Protein AF-A0AAV8ZQL9-F1 (afdb_monomer_lite)

Secondary structure (DSSP, 8-state):
--HHHHHHHHHTTTS-HHHHHHHHHHHHHHHHHHHHHHHHHHHHHH-HHHHHHHHHHHHHHHHHHHHHS----HHHHHHHHHHHHHHHHHHTT-

Foldseek 3Di:
DPVVLVQQPQVPPPDDSVVSVVVVVVVVVVVVVVVVVVLVVVCVPPNDVVSVVVVVVVVVVVVVVVVPPDSPRPVVVVVVVVVVVVVVVVVVVD

InterPro domains:
  IPR036259 MFS transporter superfamily [SSF103473] (2-77)
  IPR049680 Choline/ethanolamine transporter FLVCR1-2/SLC49-like [PTHR10924] (1-81)

Structure (mmCIF, N/CA/C/O backbone):
data_AF-A0AAV8ZQL9-F1
#
_entry.id   AF-A0AAV8ZQL9-F1
#
loop_
_atom_site.group_PDB
_atom_site.id
_atom_site.type_symbol
_atom_site.label_atom_id
_atom_site.label_alt_id
_atom_site.label_comp_id
_atom_site.label_asym_id
_atom_site.label_entity_id
_atom_site.label_seq_id
_atom_site.pdbx_PDB_ins_code
_atom_site.Cartn_x
_atom_site.Cartn_y
_atom_site.Cartn_z
_atom_site.occupancy
_atom_site.B_iso_or_equiv
_atom_site.auth_seq_id
_atom_site.auth_comp_id
_atom_site.auth_asym_id
_atom_site.auth_atom_id
_atom_site.pdbx_PDB_model_num
ATOM 1 N N . MET A 1 1 ? -7.451 13.026 9.300 1.00 55.66 1 MET A N 1
ATOM 2 C CA . MET A 1 1 ? -6.922 11.683 9.619 1.00 55.66 1 MET A CA 1
ATOM 3 C C . MET A 1 1 ? -7.414 10.740 8.530 1.00 55.66 1 MET A C 1
ATOM 5 O O . MET A 1 1 ? -8.567 10.891 8.144 1.00 55.66 1 MET A O 1
ATOM 9 N N . PRO A 1 2 ? -6.572 9.879 7.939 1.00 75.75 2 PRO A N 1
ATOM 10 C CA . PRO A 1 2 ? -7.020 8.988 6.869 1.00 75.75 2 PRO A CA 1
ATOM 11 C C . PRO A 1 2 ? -8.087 8.018 7.399 1.00 75.75 2 PRO A C 1
ATOM 13 O O . PRO A 1 2 ? -7.912 7.458 8.476 1.00 75.75 2 PRO A O 1
ATOM 16 N N . VAL A 1 3 ? -9.167 7.810 6.642 1.00 73.94 3 VAL A N 1
ATOM 17 C CA . VAL A 1 3 ? -10.360 7.032 7.053 1.00 73.94 3 VAL A CA 1
ATOM 18 C C . VAL A 1 3 ? -10.015 5.604 7.505 1.00 73.94 3 VAL A C 1
ATOM 20 O O . VAL A 1 3 ? -10.635 5.066 8.414 1.00 73.94 3 VAL A O 1
ATOM 23 N N . GLY A 1 4 ? -8.970 5.002 6.926 1.00 73.06 4 GLY A N 1
ATOM 24 C CA . GLY A 1 4 ? -8.489 3.676 7.327 1.00 73.06 4 GLY A CA 1
ATOM 25 C C . GLY A 1 4 ? -7.936 3.617 8.754 1.00 73.06 4 GLY A C 1
ATOM 26 O O . GLY A 1 4 ? -8.061 2.582 9.401 1.00 73.06 4 GLY A O 1
ATOM 27 N N . PHE A 1 5 ? -7.385 4.719 9.274 1.00 70.50 5 PHE A N 1
ATOM 28 C CA . PHE A 1 5 ? -6.994 4.780 10.682 1.00 70.50 5 PHE A CA 1
ATOM 29 C C . PHE A 1 5 ? -8.229 4.774 11.567 1.00 70.50 5 PHE A C 1
ATOM 31 O O . PHE A 1 5 ? -8.298 3.932 12.446 1.00 70.50 5 PHE A O 1
ATOM 38 N N . GLU A 1 6 ? -9.218 5.627 11.282 1.00 76.25 6 GLU A N 1
ATOM 39 C CA . GLU A 1 6 ? -10.479 5.708 12.035 1.00 76.25 6 GLU A CA 1
ATOM 40 C C . GLU A 1 6 ? -11.216 4.362 12.100 1.00 76.25 6 GLU A C 1
ATOM 42 O O . GLU A 1 6 ? -11.745 3.978 13.142 1.00 76.25 6 GLU A O 1
ATOM 47 N N . PHE A 1 7 ? -11.162 3.598 11.011 1.00 73.38 7 PHE A N 1
ATOM 48 C CA . PHE A 1 7 ? -11.703 2.248 10.967 1.00 73.38 7 PHE A CA 1
ATOM 49 C C . PHE A 1 7 ? -10.870 1.234 11.780 1.00 73.38 7 PHE A C 1
ATOM 51 O O . PHE A 1 7 ? -11.425 0.418 12.514 1.00 73.38 7 PHE A O 1
ATOM 58 N N . ALA A 1 8 ? -9.535 1.294 11.702 1.00 71.94 8 ALA A N 1
ATOM 59 C CA . ALA A 1 8 ? -8.638 0.394 12.435 1.00 71.94 8 ALA A CA 1
ATOM 60 C C . ALA A 1 8 ? -8.731 0.560 13.967 1.00 71.94 8 ALA A C 1
ATOM 62 O O . ALA A 1 8 ? -8.687 -0.426 14.707 1.00 71.94 8 ALA A O 1
ATOM 63 N N . ILE A 1 9 ? -8.893 1.793 14.454 1.00 69.56 9 ILE A N 1
ATOM 64 C CA . ILE A 1 9 ? -9.167 2.049 15.879 1.00 69.56 9 ILE A CA 1
ATOM 65 C C . ILE A 1 9 ? -10.564 1.567 16.285 1.00 69.56 9 ILE A C 1
ATOM 67 O O . ILE A 1 9 ? -10.728 1.054 17.390 1.00 69.56 9 ILE A O 1
ATOM 71 N N . GLU A 1 10 ? -11.559 1.641 15.397 1.00 68.50 10 GLU A N 1
ATOM 72 C CA . GLU A 1 10 ? -12.907 1.142 15.693 1.00 68.50 10 GLU A CA 1
ATOM 73 C C . GLU A 1 10 ? -12.960 -0.392 15.833 1.00 68.50 10 GLU A C 1
ATOM 75 O O . GLU A 1 10 ? -13.622 -0.897 16.743 1.00 68.50 10 GLU A O 1
ATOM 80 N N . ILE A 1 11 ? -12.211 -1.144 15.014 1.00 66.88 11 ILE A N 1
ATOM 81 C CA . ILE A 1 11 ? -12.150 -2.618 15.119 1.00 66.88 11 ILE A CA 1
ATOM 82 C C . ILE A 1 11 ? -11.315 -3.123 16.311 1.00 66.88 11 ILE A C 1
ATOM 84 O O . ILE A 1 11 ? -11.581 -4.222 16.810 1.00 66.88 11 ILE A O 1
ATOM 88 N N . THR A 1 12 ? -10.340 -2.335 16.781 1.00 69.69 12 THR A N 1
ATOM 89 C CA . THR A 1 12 ? -9.365 -2.727 17.826 1.00 69.69 12 THR A CA 1
ATOM 90 C C . THR A 1 12 ? -9.721 -2.167 19.214 1.00 69.69 12 THR A C 1
ATOM 92 O O . THR A 1 12 ? -8.931 -2.262 20.148 1.00 69.69 12 THR A O 1
ATOM 95 N N . PHE A 1 13 ? -10.906 -1.577 19.400 1.00 64.12 13 PHE A N 1
ATOM 96 C CA . PHE A 1 13 ? -11.298 -1.013 20.696 1.00 64.12 13 PHE A CA 1
ATOM 97 C C . PHE A 1 13 ? -11.344 -2.097 21.799 1.00 64.12 13 PHE A C 1
ATOM 99 O O . PHE A 1 13 ? -11.951 -3.150 21.560 1.00 64.12 13 PHE A O 1
ATOM 106 N N . PRO A 1 14 ? -10.767 -1.874 23.004 1.00 62.16 14 PRO A N 1
ATOM 107 C CA . PRO A 1 14 ? -10.206 -0.629 23.555 1.00 62.16 14 PRO A CA 1
ATOM 108 C C . PRO A 1 14 ? -8.656 -0.569 23.580 1.00 62.16 14 PRO A C 1
ATOM 110 O O . PRO A 1 14 ? -8.075 -0.270 24.620 1.00 62.16 14 PRO A O 1
ATOM 113 N N . SER A 1 15 ? -7.949 -0.899 22.495 1.00 63.19 15 SER A N 1
ATOM 114 C CA . SER A 1 15 ? -6.480 -0.752 22.437 1.00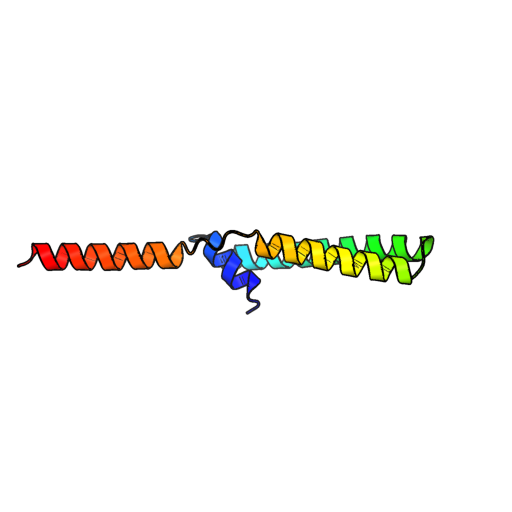 63.19 15 SER A CA 1
ATOM 115 C C . SER A 1 15 ? -6.019 0.690 22.192 1.00 63.19 15 SER A C 1
ATOM 117 O O . SER A 1 15 ? -6.691 1.459 21.507 1.00 63.19 15 SER A O 1
ATOM 119 N N . ASP A 1 16 ? -4.830 1.022 22.707 1.00 66.81 16 ASP A N 1
ATOM 120 C CA . ASP A 1 16 ? -4.217 2.348 22.601 1.00 66.81 16 ASP A CA 1
ATOM 121 C C . ASP A 1 16 ? -4.082 2.823 21.140 1.00 66.81 16 ASP A C 1
ATOM 123 O O . ASP A 1 16 ? -3.489 2.161 20.274 1.00 66.81 16 ASP A O 1
ATOM 127 N N . GLU A 1 17 ? -4.616 4.017 20.867 1.00 66.38 17 GLU A N 1
ATOM 128 C CA . GLU A 1 17 ? -4.691 4.609 19.524 1.00 66.38 17 GLU A CA 1
ATOM 129 C C . GLU A 1 17 ? -3.303 4.878 18.917 1.00 66.38 17 GLU A C 1
ATOM 131 O O . GLU A 1 17 ? -3.132 4.796 17.698 1.00 66.38 17 GLU A O 1
ATOM 136 N N . SER A 1 18 ? -2.295 5.152 19.757 1.00 68.19 18 SER A N 1
ATOM 137 C CA . SER A 1 18 ? -0.922 5.499 19.358 1.00 68.19 18 SER A CA 1
ATOM 138 C C . SER A 1 18 ? -0.106 4.293 18.877 1.00 68.19 18 SER A C 1
ATOM 140 O O . SER A 1 18 ? 0.634 4.391 17.895 1.00 68.19 18 SER A O 1
ATOM 142 N N . THR A 1 19 ? -0.266 3.127 19.510 1.00 76.31 19 THR A N 1
ATOM 143 C CA . THR A 1 19 ? 0.411 1.890 19.090 1.00 76.31 19 THR A CA 1
ATOM 144 C C . THR A 1 19 ? -0.171 1.373 17.777 1.00 76.31 19 THR A C 1
ATOM 146 O O . THR A 1 19 ? 0.574 0.978 16.877 1.00 76.31 19 THR A O 1
ATOM 149 N N . THR A 1 20 ? -1.494 1.453 17.626 1.00 75.06 20 THR A N 1
ATOM 150 C CA . THR A 1 20 ? -2.199 0.999 16.419 1.00 75.06 20 THR A CA 1
ATOM 151 C C . THR A 1 20 ? -1.877 1.882 15.208 1.00 75.06 20 THR A C 1
ATOM 153 O O . THR A 1 20 ? -1.594 1.368 14.124 1.00 75.06 20 THR A O 1
ATOM 156 N N . THR A 1 21 ? -1.829 3.208 15.383 1.00 78.50 21 THR A N 1
ATOM 157 C CA . THR A 1 21 ? -1.427 4.140 14.310 1.00 78.50 21 THR A CA 1
ATOM 158 C C . THR A 1 21 ? 0.046 3.986 13.921 1.00 78.50 21 THR A C 1
ATOM 160 O O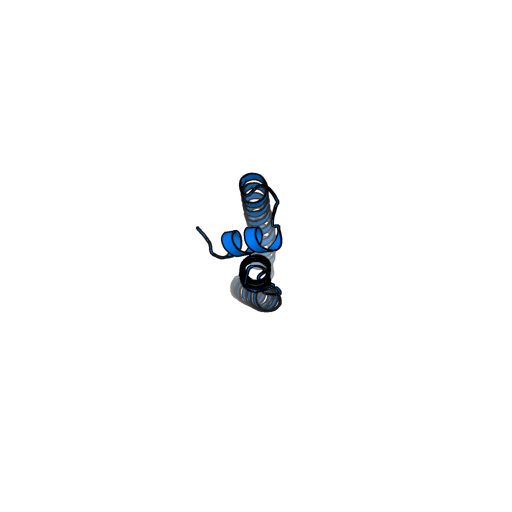 . THR A 1 21 ? 0.363 3.969 12.728 1.00 78.50 21 THR A O 1
ATOM 163 N N . GLY A 1 22 ? 0.947 3.834 14.897 1.00 80.75 22 GLY A N 1
ATOM 164 C CA . GLY A 1 22 ? 2.376 3.629 14.644 1.00 80.75 22 GLY A CA 1
ATOM 165 C C . GLY A 1 22 ? 2.657 2.343 13.864 1.00 80.75 22 GLY A C 1
ATOM 166 O O . GLY A 1 22 ? 3.382 2.367 12.866 1.00 80.75 22 GLY A O 1
ATOM 167 N N . LEU A 1 23 ? 2.022 1.237 14.264 1.00 80.38 23 LEU A N 1
ATOM 168 C CA . LEU A 1 23 ? 2.179 -0.054 13.597 1.00 80.38 23 LEU A CA 1
ATOM 169 C C . LEU A 1 23 ? 1.592 -0.040 12.181 1.00 80.38 23 LEU A C 1
ATOM 171 O O . LEU A 1 23 ? 2.246 -0.496 11.242 1.00 80.38 23 LEU A O 1
ATOM 175 N N . LEU A 1 24 ? 0.397 0.530 11.999 1.00 83.00 24 LEU A N 1
ATOM 176 C CA . LEU A 1 24 ? -0.244 0.594 10.685 1.00 83.00 24 LEU A CA 1
ATOM 177 C C . LEU A 1 24 ? 0.562 1.450 9.695 1.00 83.00 24 LEU A C 1
ATOM 179 O O . LEU A 1 24 ? 0.725 1.061 8.536 1.00 83.00 24 LEU A O 1
ATOM 183 N N . ASN A 1 25 ? 1.117 2.580 10.144 1.00 84.94 25 ASN A N 1
ATOM 184 C CA . ASN A 1 25 ? 1.946 3.438 9.296 1.00 84.94 25 ASN A CA 1
ATOM 185 C C . ASN A 1 25 ? 3.265 2.750 8.901 1.00 84.94 25 ASN A C 1
ATOM 187 O O . ASN A 1 25 ? 3.645 2.769 7.729 1.00 84.94 25 ASN A O 1
ATOM 191 N N . ALA A 1 26 ? 3.928 2.087 9.853 1.00 88.94 26 ALA A N 1
ATOM 192 C CA . ALA A 1 26 ? 5.154 1.337 9.586 1.00 88.94 26 ALA A CA 1
ATOM 193 C C . ALA A 1 26 ? 4.920 0.192 8.587 1.00 88.94 26 ALA A C 1
ATOM 195 O O . ALA A 1 26 ? 5.680 0.043 7.629 1.00 88.94 26 ALA A O 1
ATOM 196 N N . MET A 1 27 ? 3.836 -0.573 8.755 1.00 87.94 27 MET A N 1
ATOM 197 C CA . MET A 1 27 ? 3.493 -1.677 7.851 1.00 87.94 27 MET A CA 1
ATOM 198 C C . MET A 1 27 ? 3.110 -1.186 6.454 1.00 87.94 27 MET A C 1
ATOM 200 O O . MET A 1 27 ? 3.546 -1.772 5.464 1.00 87.94 27 MET A O 1
ATOM 204 N N . THR A 1 28 ? 2.361 -0.083 6.357 1.00 88.25 28 THR A N 1
ATOM 205 C CA . THR A 1 28 ? 1.998 0.527 5.065 1.00 88.25 28 THR A CA 1
ATOM 206 C C . THR A 1 28 ? 3.243 0.960 4.292 1.00 88.25 28 THR A C 1
ATOM 208 O O . THR A 1 28 ? 3.362 0.677 3.100 1.00 88.25 28 THR A O 1
ATOM 211 N N . GLN A 1 29 ? 4.200 1.603 4.966 1.00 90.56 29 GLN A N 1
ATOM 212 C CA . GLN A 1 29 ? 5.449 2.032 4.336 1.00 90.56 29 GLN A CA 1
ATOM 213 C C . GLN A 1 29 ? 6.338 0.847 3.950 1.00 90.56 29 GLN A C 1
ATOM 215 O O . GLN A 1 29 ? 6.831 0.803 2.824 1.00 90.56 29 GLN A O 1
ATOM 220 N N . ALA A 1 30 ? 6.507 -0.137 4.837 1.00 92.81 30 ALA A N 1
ATOM 221 C CA . ALA A 1 30 ? 7.319 -1.320 4.559 1.00 92.81 30 ALA A CA 1
ATOM 222 C C . ALA A 1 30 ? 6.776 -2.119 3.362 1.00 92.81 30 ALA A C 1
ATOM 224 O O . ALA A 1 30 ? 7.533 -2.458 2.448 1.00 92.81 30 ALA A O 1
ATOM 225 N N . LEU A 1 31 ? 5.461 -2.361 3.321 1.00 88.88 31 LEU A N 1
ATOM 226 C CA . LEU A 1 31 ? 4.809 -3.013 2.184 1.00 88.88 31 LEU A CA 1
ATOM 227 C C . LEU A 1 31 ? 4.898 -2.165 0.915 1.00 88.88 31 LEU A C 1
ATOM 229 O O . LEU A 1 31 ? 5.200 -2.706 -0.145 1.00 88.88 31 LEU A O 1
ATOM 233 N N . GLY A 1 32 ? 4.696 -0.849 1.007 1.00 89.69 32 GLY A N 1
ATOM 234 C CA . GLY A 1 32 ? 4.803 0.056 -0.138 1.00 89.69 32 GLY A CA 1
ATOM 235 C C . GLY A 1 32 ? 6.188 0.024 -0.789 1.00 89.69 32 GLY A C 1
ATOM 236 O O . GLY A 1 32 ? 6.295 -0.110 -2.011 1.00 89.69 32 GLY A O 1
ATOM 237 N N . VAL A 1 33 ? 7.255 0.063 0.014 1.00 93.06 33 VAL A N 1
ATOM 238 C CA . VAL A 1 33 ? 8.638 -0.048 -0.480 1.00 93.06 33 VAL A CA 1
ATOM 239 C C . VAL A 1 33 ? 8.883 -1.424 -1.094 1.00 93.06 33 VAL A C 1
ATOM 241 O O . VAL A 1 33 ? 9.399 -1.516 -2.208 1.00 93.06 33 VAL A O 1
ATOM 244 N N . PHE A 1 34 ? 8.470 -2.494 -0.415 1.00 93.62 34 PHE A N 1
ATOM 245 C CA . PHE A 1 34 ? 8.641 -3.856 -0.916 1.00 93.62 34 PHE A CA 1
ATOM 246 C C . PHE A 1 34 ? 7.943 -4.072 -2.269 1.00 93.62 34 PHE A C 1
ATOM 248 O O . PHE A 1 34 ? 8.557 -4.566 -3.218 1.00 93.62 34 PHE A O 1
ATOM 255 N N . ILE A 1 35 ? 6.683 -3.647 -2.384 1.00 88.25 35 ILE A N 1
ATOM 256 C CA . ILE A 1 35 ? 5.884 -3.752 -3.610 1.00 88.25 35 ILE A CA 1
ATOM 257 C C . ILE A 1 35 ? 6.512 -2.923 -4.735 1.00 88.25 35 ILE A C 1
ATOM 259 O O . ILE A 1 35 ? 6.618 -3.406 -5.861 1.00 88.25 35 ILE A O 1
ATOM 263 N N . THR A 1 36 ? 6.997 -1.717 -4.435 1.00 90.50 3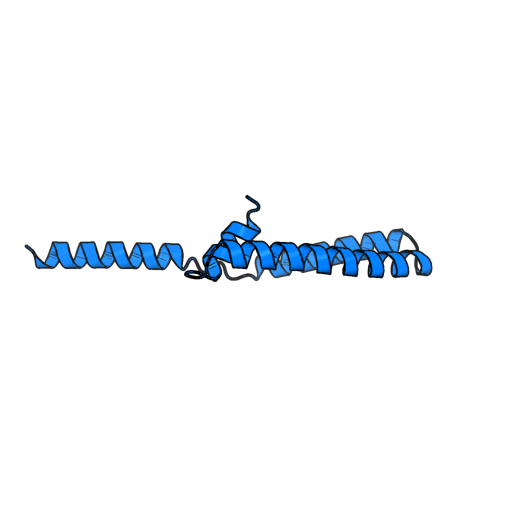6 THR A N 1
ATOM 264 C CA . THR A 1 36 ? 7.662 -0.849 -5.422 1.00 90.50 36 THR A CA 1
ATOM 265 C C . THR A 1 36 ? 8.942 -1.487 -5.968 1.00 90.50 36 THR A C 1
ATOM 267 O O . THR A 1 36 ? 9.176 -1.466 -7.175 1.00 90.50 36 THR A O 1
ATOM 270 N N . LEU A 1 37 ? 9.751 -2.121 -5.113 1.00 91.50 37 LEU A N 1
ATOM 271 C CA . LEU A 1 37 ? 10.958 -2.838 -5.546 1.00 91.50 37 LEU A CA 1
ATOM 272 C C . LEU A 1 37 ? 10.625 -4.063 -6.413 1.00 91.50 37 LEU A C 1
ATOM 274 O O . LEU A 1 37 ? 11.313 -4.331 -7.403 1.00 91.50 37 LEU A O 1
ATOM 278 N N . ALA A 1 38 ? 9.563 -4.798 -6.071 1.00 87.44 38 ALA A N 1
ATOM 279 C CA . ALA A 1 38 ? 9.087 -5.929 -6.865 1.00 87.44 38 ALA A CA 1
ATOM 280 C C . ALA A 1 38 ? 8.566 -5.482 -8.245 1.00 87.44 38 ALA A C 1
ATOM 282 O O . ALA A 1 38 ? 8.931 -6.080 -9.260 1.00 87.44 38 ALA A O 1
ATOM 283 N N . LEU A 1 39 ? 7.786 -4.397 -8.296 1.00 86.56 39 LEU A N 1
ATOM 284 C CA . LEU A 1 39 ? 7.314 -3.767 -9.534 1.00 86.56 39 LEU A CA 1
ATOM 285 C C . LEU A 1 39 ? 8.471 -3.240 -10.386 1.00 86.56 39 LEU A C 1
ATOM 287 O O . LEU A 1 39 ? 8.443 -3.413 -11.599 1.00 86.56 39 LEU A O 1
ATOM 291 N N . GLY A 1 40 ? 9.510 -2.666 -9.772 1.00 87.12 40 GLY A N 1
ATOM 292 C CA . GLY A 1 40 ? 10.717 -2.225 -10.477 1.00 87.12 40 GLY A CA 1
ATOM 293 C C . GLY A 1 40 ? 11.407 -3.375 -11.214 1.00 87.12 40 GLY A C 1
ATOM 294 O O . GLY A 1 40 ? 11.684 -3.273 -12.408 1.00 87.12 40 GLY A O 1
ATOM 295 N N . LYS A 1 41 ? 11.581 -4.526 -10.549 1.00 86.38 41 LYS A N 1
ATOM 296 C CA . LYS A 1 41 ? 12.106 -5.740 -11.204 1.00 86.38 41 LYS A CA 1
ATOM 297 C C . LYS A 1 41 ? 11.177 -6.296 -12.285 1.00 86.38 41 LYS A C 1
ATOM 299 O O . LYS A 1 41 ? 11.660 -6.874 -13.258 1.00 86.38 41 LYS A O 1
ATOM 304 N N . LEU A 1 42 ? 9.862 -6.173 -12.108 1.00 83.06 42 LEU A N 1
ATOM 305 C CA . LEU A 1 42 ? 8.877 -6.616 -13.095 1.00 83.06 42 LEU A CA 1
ATOM 306 C C . LEU A 1 42 ? 8.902 -5.725 -14.347 1.00 83.06 42 LEU A C 1
ATOM 308 O O . LEU A 1 42 ? 8.880 -6.237 -15.467 1.00 83.06 42 LEU A O 1
ATOM 312 N N . ASN A 1 43 ? 9.016 -4.411 -14.147 1.00 87.12 43 ASN A N 1
ATOM 313 C CA . ASN A 1 43 ? 9.142 -3.405 -15.194 1.00 87.12 43 ASN A CA 1
ATOM 314 C C . ASN A 1 43 ? 10.386 -3.633 -16.060 1.00 87.12 43 ASN A C 1
ATOM 316 O O . ASN A 1 43 ? 10.280 -3.600 -17.282 1.00 87.12 43 ASN A O 1
ATOM 320 N N . ASP A 1 44 ? 11.532 -3.941 -15.450 1.00 83.88 44 ASP A N 1
ATOM 321 C CA . ASP A 1 44 ? 12.775 -4.205 -16.191 1.00 83.88 44 ASP A CA 1
ATOM 322 C C . ASP A 1 44 ? 12.687 -5.429 -17.115 1.00 83.88 44 ASP A C 1
ATOM 324 O O . ASP A 1 44 ? 13.394 -5.499 -18.118 1.00 83.88 44 ASP A O 1
ATOM 328 N N . ARG A 1 45 ? 11.829 -6.410 -16.799 1.00 82.06 45 ARG A N 1
ATOM 329 C CA . ARG A 1 45 ? 11.714 -7.655 -17.580 1.00 82.06 45 ARG A CA 1
ATOM 330 C C . ARG A 1 45 ? 10.585 -7.649 -18.604 1.00 82.06 45 ARG A C 1
ATOM 332 O O . ARG A 1 45 ? 10.752 -8.217 -19.677 1.00 82.06 45 ARG A O 1
ATOM 339 N N . LEU A 1 46 ? 9.433 -7.080 -18.256 1.00 79.94 46 LEU A N 1
ATOM 340 C CA . LEU A 1 46 ? 8.208 -7.139 -19.068 1.00 79.94 46 LEU A CA 1
ATOM 341 C C . LEU A 1 46 ? 7.811 -5.778 -19.655 1.00 79.94 46 LEU A C 1
ATOM 343 O O . LEU A 1 46 ? 6.924 -5.704 -20.503 1.00 79.94 46 LEU A O 1
ATOM 347 N N . GLY A 1 47 ? 8.475 -4.705 -19.231 1.00 83.31 47 GLY A N 1
ATOM 348 C CA . GLY A 1 47 ? 8.234 -3.346 -19.688 1.00 83.31 47 GLY A CA 1
ATOM 349 C C . GLY A 1 47 ? 7.123 -2.594 -18.933 1.00 83.31 47 GLY A C 1
ATOM 350 O O . GLY A 1 47 ? 6.409 -3.162 -18.097 1.00 83.31 47 GLY A O 1
ATOM 351 N N . PRO A 1 48 ? 6.936 -1.300 -19.257 1.00 82.31 48 PRO A N 1
ATOM 352 C CA . PRO A 1 48 ? 6.118 -0.372 -18.466 1.00 82.31 48 PRO A CA 1
ATOM 353 C C . PRO A 1 48 ? 4.622 -0.662 -18.469 1.00 82.31 48 PRO A C 1
ATOM 355 O O . PRO A 1 48 ? 3.945 -0.447 -17.466 1.00 82.31 48 PRO A O 1
ATOM 358 N N . LEU A 1 49 ? 4.086 -1.177 -19.576 1.00 86.06 49 LEU A N 1
ATOM 359 C CA . LEU A 1 49 ? 2.654 -1.465 -19.691 1.00 86.06 49 LEU A CA 1
ATOM 360 C C . LEU A 1 49 ? 2.220 -2.584 -18.733 1.00 86.06 49 LEU A C 1
ATOM 362 O O . LEU A 1 49 ? 1.165 -2.486 -18.108 1.00 86.06 49 LEU A O 1
ATOM 366 N N . TRP A 1 50 ? 3.057 -3.610 -18.554 1.00 85.12 50 TRP A N 1
ATOM 367 C CA . TRP A 1 50 ? 2.803 -4.701 -17.609 1.00 85.12 50 TRP A CA 1
ATOM 368 C C . TRP A 1 50 ? 2.974 -4.258 -16.152 1.00 85.12 50 TRP A C 1
ATOM 370 O O . TRP A 1 50 ? 2.199 -4.671 -15.286 1.00 85.12 50 TRP A O 1
ATOM 380 N N . ALA A 1 51 ? 3.925 -3.362 -15.876 1.00 86.19 51 ALA A N 1
ATOM 381 C CA . ALA A 1 51 ? 4.059 -2.734 -14.563 1.00 86.19 51 ALA A CA 1
ATOM 382 C C . ALA A 1 51 ? 2.813 -1.898 -14.205 1.00 86.19 51 ALA A C 1
ATOM 384 O O . ALA A 1 51 ? 2.250 -2.056 -13.124 1.00 86.19 51 ALA A O 1
ATOM 385 N N . LEU A 1 52 ? 2.301 -1.093 -15.140 1.00 87.88 52 LEU A N 1
ATOM 386 C CA . LEU A 1 52 ? 1.078 -0.308 -14.933 1.00 87.88 52 LEU A CA 1
ATOM 387 C C . LEU A 1 52 ? -0.165 -1.197 -14.776 1.00 87.88 52 LEU A C 1
ATOM 389 O O . LEU A 1 52 ? -0.978 -0.965 -13.880 1.00 87.88 52 LEU A O 1
ATOM 393 N N . GLY A 1 53 ? -0.298 -2.244 -15.596 1.00 90.56 53 GLY A N 1
ATOM 394 C CA . GLY A 1 53 ? -1.406 -3.198 -15.495 1.00 90.56 53 GLY A CA 1
ATOM 395 C C . GLY A 1 53 ? -1.403 -3.985 -14.180 1.00 90.56 53 GLY A C 1
ATOM 396 O O . GLY A 1 53 ? -2.452 -4.155 -13.550 1.00 90.56 53 GLY A O 1
ATOM 397 N N . SER A 1 54 ? -0.227 -4.414 -13.712 1.00 87.62 54 SER A N 1
ATOM 398 C CA . SER A 1 54 ? -0.098 -5.077 -12.407 1.00 87.62 54 SER A CA 1
ATOM 399 C C . SER A 1 54 ? -0.405 -4.131 -11.246 1.00 87.62 54 SER A C 1
ATOM 401 O O . SER A 1 54 ? -1.094 -4.537 -10.312 1.00 87.62 54 SER A O 1
ATOM 403 N N . GLN A 1 55 ? -0.003 -2.859 -11.327 1.00 87.94 55 GLN A N 1
ATOM 404 C CA . GLN A 1 55 ? -0.334 -1.856 -10.313 1.00 87.94 55 GLN A CA 1
ATOM 405 C C . GLN A 1 55 ? -1.842 -1.559 -10.260 1.00 87.94 55 GLN A C 1
ATOM 407 O O . GLN A 1 55 ? -2.416 -1.487 -9.174 1.00 87.94 55 GLN A O 1
ATOM 412 N N . ALA A 1 56 ? -2.510 -1.458 -11.413 1.00 92.38 56 ALA A N 1
ATOM 413 C CA . ALA A 1 56 ? -3.966 -1.318 -11.473 1.00 92.38 56 ALA A CA 1
ATOM 414 C C . ALA A 1 56 ? -4.680 -2.540 -10.866 1.00 92.38 56 ALA A C 1
ATOM 416 O O . ALA A 1 56 ? -5.614 -2.392 -10.080 1.00 92.38 56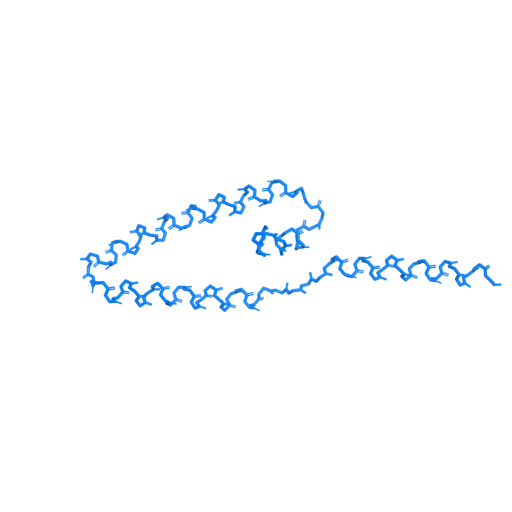 ALA A O 1
ATOM 417 N N . THR A 1 57 ? -4.199 -3.748 -11.167 1.00 90.88 57 THR A N 1
ATOM 418 C CA . THR A 1 57 ? -4.752 -4.996 -10.615 1.00 90.88 57 THR A CA 1
ATOM 419 C C . THR A 1 57 ? -4.557 -5.078 -9.100 1.00 90.88 57 THR A C 1
ATOM 421 O O . THR A 1 57 ? -5.486 -5.438 -8.380 1.00 90.88 57 THR A O 1
ATOM 424 N N . LEU A 1 58 ? -3.383 -4.689 -8.595 1.00 90.44 58 LEU A N 1
ATOM 425 C CA . LEU A 1 58 ? -3.093 -4.630 -7.162 1.00 90.44 58 LEU A CA 1
ATOM 426 C C . LEU A 1 58 ? -4.064 -3.687 -6.431 1.00 90.44 58 LEU A C 1
ATOM 428 O O . LEU A 1 58 ? -4.584 -4.039 -5.373 1.00 90.44 58 LEU A O 1
ATOM 432 N N . LEU A 1 59 ? -4.352 -2.518 -7.013 1.00 90.50 59 LEU A N 1
ATOM 433 C CA . LEU A 1 59 ? -5.327 -1.576 -6.460 1.00 90.50 59 LEU A CA 1
ATOM 434 C C . LEU A 1 59 ? -6.752 -2.139 -6.475 1.00 90.50 59 LEU A C 1
ATOM 436 O O . LEU A 1 59 ? -7.471 -1.971 -5.493 1.00 90.50 59 LEU A O 1
ATOM 440 N N . LEU A 1 60 ? -7.153 -2.843 -7.538 1.00 93.69 60 LEU A N 1
ATOM 441 C CA . LEU A 1 60 ? -8.461 -3.505 -7.601 1.00 93.69 60 LEU A CA 1
ATOM 442 C C . LEU A 1 60 ? -8.603 -4.589 -6.526 1.00 93.69 60 LEU A C 1
ATOM 444 O O . LEU A 1 60 ? -9.627 -4.647 -5.847 1.00 93.69 60 LEU A O 1
ATOM 448 N N . ILE A 1 61 ? -7.566 -5.404 -6.320 1.00 92.38 61 ILE A N 1
ATOM 449 C CA . ILE A 1 61 ? -7.536 -6.405 -5.244 1.00 92.38 61 ILE A CA 1
ATOM 450 C C . ILE A 1 61 ? -7.644 -5.716 -3.879 1.00 92.38 61 ILE A C 1
ATOM 452 O O . ILE A 1 61 ? -8.456 -6.125 -3.050 1.00 92.38 61 ILE A O 1
ATOM 456 N N . GLY A 1 62 ? -6.878 -4.644 -3.656 1.00 87.56 62 GLY A N 1
ATOM 457 C CA . GLY A 1 62 ? -6.955 -3.851 -2.427 1.00 87.56 62 GLY A CA 1
ATOM 458 C C . GLY A 1 62 ? -8.346 -3.255 -2.187 1.00 87.56 62 GLY A C 1
ATOM 459 O O . GLY A 1 62 ? -8.832 -3.267 -1.057 1.00 87.56 62 GLY A O 1
ATOM 460 N N . ALA A 1 63 ? -9.023 -2.797 -3.242 1.00 89.69 63 ALA A N 1
ATOM 461 C CA . ALA A 1 63 ? -10.378 -2.257 -3.159 1.00 89.69 63 ALA A CA 1
ATOM 462 C C . ALA A 1 63 ? -11.409 -3.334 -2.787 1.00 89.69 63 ALA A C 1
ATOM 464 O O . ALA A 1 63 ? -12.236 -3.110 -1.905 1.00 89.69 63 ALA A O 1
ATOM 465 N N . ILE A 1 64 ? -11.322 -4.521 -3.395 1.00 91.50 64 ILE A N 1
ATOM 466 C CA . ILE A 1 64 ? -12.190 -5.658 -3.058 1.00 91.50 64 ILE A C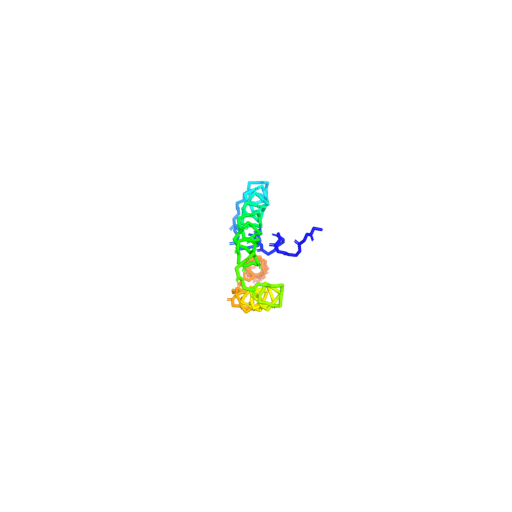A 1
ATOM 467 C C . ILE A 1 64 ? -11.957 -6.099 -1.609 1.00 91.50 64 ILE A C 1
ATOM 469 O O . ILE A 1 64 ? -12.920 -6.276 -0.865 1.00 91.50 64 ILE A O 1
ATOM 473 N N . LEU A 1 65 ? -10.693 -6.224 -1.185 1.00 85.56 65 LEU A N 1
ATOM 474 C CA . LEU A 1 65 ? -10.347 -6.541 0.203 1.00 85.56 65 LEU A CA 1
ATOM 475 C C . LEU A 1 65 ? -10.921 -5.504 1.169 1.00 85.56 65 LEU A C 1
ATOM 477 O O . LEU A 1 65 ? -11.528 -5.891 2.158 1.00 85.56 65 LEU A O 1
ATOM 481 N N . THR A 1 66 ? -10.802 -4.211 0.854 1.00 84.94 66 THR A N 1
ATOM 482 C CA . THR A 1 66 ? -11.381 -3.121 1.659 1.00 84.94 66 THR A CA 1
ATOM 483 C C . THR A 1 66 ? -12.901 -3.250 1.770 1.00 84.94 66 THR A C 1
ATOM 485 O O . THR A 1 66 ? -13.459 -3.022 2.838 1.00 84.94 66 THR A O 1
ATOM 488 N N . GLN A 1 67 ? -13.577 -3.666 0.698 1.00 84.12 67 GLN A N 1
ATOM 489 C CA . GLN A 1 67 ? -15.028 -3.861 0.692 1.00 84.12 67 GLN A CA 1
ATOM 490 C C . GLN A 1 67 ? -15.478 -5.090 1.502 1.00 84.12 67 GLN A C 1
ATOM 492 O O . GLN A 1 67 ? -16.594 -5.107 2.017 1.00 84.12 67 GLN A O 1
ATOM 497 N N . LEU A 1 68 ? -14.620 -6.107 1.623 1.00 79.75 68 LEU A N 1
ATOM 498 C CA . LEU A 1 68 ? -14.847 -7.305 2.439 1.00 79.75 68 LEU A CA 1
ATOM 499 C C . LEU A 1 68 ? -14.600 -7.071 3.932 1.00 79.75 68 LEU A C 1
ATOM 501 O O . LEU A 1 68 ? -14.988 -7.917 4.738 1.00 79.75 68 LEU A O 1
ATOM 505 N N . VAL A 1 69 ? -13.952 -5.966 4.313 1.00 78.38 69 VAL A N 1
ATOM 506 C CA . VAL A 1 69 ? -13.706 -5.662 5.721 1.00 78.38 69 VAL A CA 1
ATOM 507 C C . VAL A 1 69 ? -15.054 -5.435 6.423 1.00 78.38 69 VAL A C 1
ATOM 509 O O . VAL A 1 69 ? -15.779 -4.499 6.074 1.00 78.38 69 VAL A O 1
ATOM 512 N N . PRO A 1 70 ? -15.423 -6.285 7.403 1.00 63.19 70 PRO A N 1
ATOM 513 C CA . PRO A 1 70 ? -16.711 -6.192 8.067 1.00 63.19 70 PRO A CA 1
ATOM 514 C C . PRO A 1 70 ? -16.784 -4.889 8.858 1.00 63.19 70 PRO A C 1
ATOM 516 O O . PRO A 1 70 ? -16.004 -4.659 9.779 1.00 63.19 70 PRO A O 1
ATOM 519 N N . ASN A 1 71 ? -17.746 -4.041 8.503 1.00 57.00 71 ASN A N 1
ATOM 520 C CA . ASN A 1 71 ? -18.045 -2.788 9.192 1.00 57.00 71 ASN A CA 1
ATOM 521 C C . ASN A 1 71 ? -18.815 -3.067 10.496 1.00 57.00 71 ASN A C 1
ATOM 523 O O . ASN A 1 71 ? -19.939 -2.595 10.679 1.00 57.00 71 ASN A O 1
ATOM 527 N N . GLU A 1 72 ? -18.263 -3.908 11.374 1.00 53.19 72 GLU A N 1
ATOM 528 C CA . GLU A 1 72 ? -18.842 -4.127 12.696 1.00 53.19 72 GLU A CA 1
ATOM 529 C C . GLU A 1 72 ? -18.570 -2.906 13.567 1.00 53.19 72 GLU A C 1
ATOM 531 O O . GLU A 1 72 ? -17.482 -2.697 14.104 1.00 53.19 72 GLU A O 1
ATOM 536 N N . LYS A 1 73 ? -19.602 -2.079 13.703 1.00 53.62 73 LYS A N 1
ATOM 537 C CA . LYS A 1 73 ? -19.588 -0.861 14.503 1.00 53.62 73 LYS A CA 1
ATOM 538 C C . LYS A 1 73 ? -19.706 -1.197 15.986 1.00 53.62 73 LYS A C 1
ATOM 540 O O . LYS A 1 73 ? -20.705 -0.858 16.626 1.00 53.62 73 LYS A O 1
ATOM 545 N N . LYS A 1 74 ? -18.672 -1.825 16.555 1.00 57.12 74 LYS A N 1
ATOM 546 C CA . LYS A 1 74 ? -18.575 -2.122 17.997 1.00 57.12 74 LYS A CA 1
ATOM 547 C C . LYS A 1 74 ? -18.842 -0.880 18.858 1.00 57.12 74 LYS A C 1
ATOM 549 O O . LYS A 1 74 ? -19.445 -0.978 19.925 1.00 57.12 74 LYS A O 1
ATOM 554 N N . ARG A 1 75 ? -18.483 0.313 18.360 1.00 53.81 75 ARG A N 1
ATOM 555 C CA . ARG A 1 75 ? -18.762 1.607 19.004 1.00 53.81 75 ARG A CA 1
ATOM 556 C C . ARG A 1 75 ? -20.251 1.982 18.986 1.00 53.81 75 ARG A C 1
ATOM 558 O O . ARG A 1 75 ? -20.750 2.527 19.967 1.00 53.81 75 ARG A O 1
ATOM 565 N N . GLN A 1 76 ? -20.983 1.666 17.915 1.00 54.50 76 GLN A N 1
ATOM 566 C CA . GLN A 1 76 ? -22.433 1.896 17.851 1.00 54.50 76 GLN A CA 1
ATOM 567 C C . GLN A 1 76 ? -23.214 0.875 18.679 1.00 54.50 76 GLN A C 1
ATOM 569 O O . GLN A 1 76 ? -24.200 1.241 19.316 1.00 54.50 76 GLN A O 1
ATOM 574 N N . GLU A 1 77 ? -22.765 -0.378 18.730 1.00 61.59 77 GLU A N 1
ATOM 575 C CA . GLU A 1 77 ? -23.389 -1.394 19.578 1.00 61.59 77 GLU A CA 1
ATOM 576 C C . GLU A 1 77 ? -23.174 -1.111 21.069 1.00 61.59 77 GLU A C 1
ATOM 578 O O . GLU A 1 77 ? -24.132 -1.187 21.840 1.00 61.59 77 GLU A O 1
ATOM 583 N N . ALA A 1 78 ? -21.973 -0.683 21.476 1.00 60.03 78 ALA A N 1
ATOM 584 C CA . ALA A 1 78 ? -21.698 -0.264 22.852 1.00 60.03 78 ALA A CA 1
ATOM 585 C C . ALA A 1 78 ? -22.512 0.978 23.268 1.00 60.03 78 ALA A C 1
ATOM 587 O O . ALA A 1 78 ? -23.036 1.027 24.385 1.00 60.03 78 ALA A O 1
ATOM 588 N N . PHE A 1 79 ? -22.685 1.953 22.362 1.00 64.88 79 PHE A N 1
ATOM 589 C CA . PHE A 1 79 ? -23.538 3.122 22.606 1.00 64.88 79 PHE A CA 1
ATOM 590 C C . PHE A 1 79 ? -25.017 2.726 22.727 1.00 64.88 79 PHE A C 1
ATOM 592 O O . PHE A 1 79 ? -25.722 3.188 23.623 1.00 64.88 79 PHE A O 1
ATOM 599 N N . LYS A 1 80 ? -25.488 1.808 21.873 1.00 68.38 80 LYS A N 1
ATOM 600 C CA . LYS A 1 80 ? -26.861 1.289 21.926 1.00 68.38 80 LYS A CA 1
ATOM 601 C C . LYS A 1 80 ? -27.128 0.510 23.219 1.00 68.38 80 LYS A C 1
ATOM 603 O O . LYS A 1 80 ? -28.214 0.645 23.778 1.00 68.38 80 LYS A O 1
ATOM 608 N N . LYS A 1 81 ? -26.143 -0.250 23.717 1.00 70.56 81 LYS A N 1
ATOM 609 C CA . LYS A 1 81 ? -26.227 -0.992 24.987 1.00 70.56 81 LYS A CA 1
ATOM 610 C C . LYS A 1 81 ? -26.327 -0.059 26.201 1.00 70.56 81 LYS A C 1
ATOM 612 O O . LYS A 1 81 ? -27.222 -0.246 27.015 1.00 70.56 81 LYS A O 1
ATOM 617 N N . ASN A 1 82 ? -25.497 0.987 26.263 1.00 70.12 82 ASN A N 1
ATOM 618 C CA . ASN A 1 82 ? -25.554 1.999 27.331 1.00 70.12 82 ASN A CA 1
ATOM 619 C C . ASN A 1 82 ? -26.904 2.738 27.372 1.00 70.12 82 ASN A C 1
ATOM 621 O O . ASN A 1 82 ? -27.507 2.891 28.430 1.00 70.12 82 ASN A O 1
ATOM 625 N N . ILE A 1 83 ? -27.417 3.168 26.214 1.00 77.81 83 ILE A N 1
ATOM 626 C CA . ILE A 1 83 ? -28.723 3.847 26.127 1.00 77.81 83 ILE A CA 1
ATOM 627 C C . ILE A 1 83 ? -29.870 2.911 26.561 1.00 77.81 83 ILE A C 1
ATOM 629 O O . ILE A 1 83 ? -30.847 3.369 27.153 1.00 77.81 83 ILE A O 1
ATOM 633 N N . LEU A 1 84 ? -29.769 1.608 26.271 1.00 78.69 84 LEU A N 1
ATOM 634 C CA . LEU A 1 84 ? -30.742 0.599 26.703 1.00 78.69 84 LEU A CA 1
ATOM 635 C C . LEU A 1 84 ? -30.721 0.373 28.221 1.00 78.69 84 LEU A C 1
ATOM 637 O O . LEU A 1 84 ? -31.793 0.326 28.818 1.00 78.69 84 LEU A O 1
ATOM 641 N N . GLU A 1 85 ? -29.545 0.295 28.848 1.00 75.31 85 GLU A N 1
ATOM 642 C CA . GLU A 1 85 ? -29.431 0.210 30.314 1.00 75.31 85 GLU A CA 1
ATOM 643 C C . GLU A 1 85 ? -30.016 1.443 31.013 1.00 75.31 85 GLU A C 1
ATOM 645 O O . GLU A 1 85 ? -30.740 1.299 31.996 1.00 75.31 85 GLU A O 1
ATOM 650 N N . ILE A 1 86 ? -29.791 2.649 30.479 1.00 75.56 86 ILE A N 1
ATOM 651 C CA . ILE A 1 86 ? -30.381 3.884 31.026 1.00 75.56 86 ILE A CA 1
ATOM 652 C C . ILE A 1 86 ? -31.912 3.864 30.905 1.00 75.56 86 ILE A C 1
ATOM 654 O O . ILE A 1 86 ? -32.608 4.282 31.830 1.00 75.56 86 ILE A O 1
ATOM 658 N N . LYS A 1 87 ? -32.455 3.361 29.788 1.00 72.38 87 LYS A N 1
ATOM 659 C CA . LYS A 1 87 ? -33.910 3.239 29.601 1.00 72.38 87 LYS A CA 1
ATOM 660 C C . LYS A 1 87 ? -34.548 2.197 30.519 1.00 72.38 87 LYS A C 1
ATOM 662 O O . LYS A 1 87 ? -35.633 2.466 31.019 1.00 72.38 87 LYS A O 1
ATOM 667 N N . LEU A 1 88 ? -33.902 1.051 30.743 1.00 75.12 88 LEU A N 1
ATOM 668 C CA . LEU A 1 88 ? -34.392 0.043 31.692 1.00 75.12 88 LEU A CA 1
ATOM 669 C C . LEU A 1 88 ? -34.316 0.561 33.131 1.00 75.12 88 LEU A C 1
ATOM 671 O O . LEU A 1 88 ? -35.322 0.555 33.828 1.00 75.12 88 LEU A O 1
ATOM 675 N N . SER A 1 89 ? -33.183 1.150 33.522 1.00 68.44 89 SER A N 1
ATOM 676 C CA . SER A 1 89 ? -33.022 1.766 34.842 1.00 68.44 89 SER A CA 1
ATOM 677 C C . SER A 1 89 ? -34.039 2.888 35.086 1.00 68.44 89 SER A C 1
ATOM 679 O O . SER A 1 89 ? -34.639 2.958 36.149 1.00 68.44 89 SER A O 1
ATOM 681 N N . SER A 1 90 ? -34.332 3.742 34.100 1.00 69.88 90 SER A N 1
ATOM 682 C CA . SER A 1 90 ? -35.359 4.785 34.252 1.00 69.88 90 SER A CA 1
ATOM 683 C C . SER A 1 90 ? -36.797 4.248 34.289 1.00 69.88 90 SER A C 1
ATOM 685 O O . SER A 1 90 ? -37.664 4.944 34.809 1.00 69.88 90 SER A O 1
ATOM 687 N N . ASN A 1 91 ? -37.064 3.070 33.717 1.00 71.50 91 ASN A N 1
ATOM 688 C CA . ASN A 1 91 ? -38.396 2.462 33.680 1.00 71.50 91 ASN A CA 1
ATOM 689 C C . ASN A 1 91 ? -38.703 1.635 34.938 1.00 71.50 91 ASN A C 1
ATOM 691 O O . ASN A 1 91 ? -39.866 1.489 35.283 1.00 71.50 91 ASN A O 1
ATOM 695 N N . ASP A 1 92 ? -37.680 1.136 35.633 1.00 65.06 92 ASP A N 1
ATOM 696 C CA . ASP 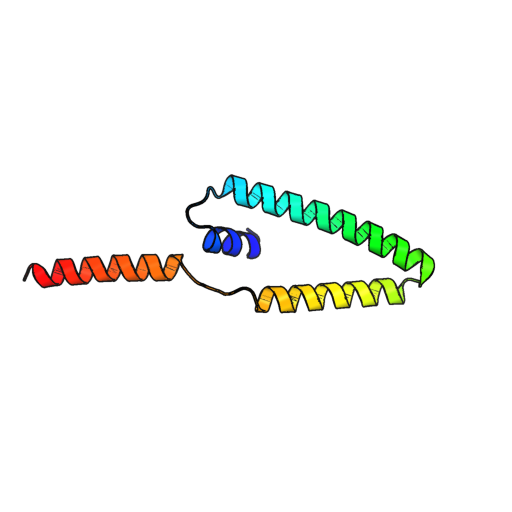A 1 92 ? -37.834 0.409 36.902 1.00 65.06 92 ASP A CA 1
ATOM 697 C C . ASP A 1 92 ? -37.954 1.353 38.124 1.00 65.06 92 ASP A C 1
ATOM 699 O O . ASP A 1 92 ? -38.207 0.904 39.240 1.00 65.06 92 ASP A O 1
ATOM 703 N N . ASN A 1 93 ? -37.776 2.666 37.919 1.00 58.59 93 ASN A N 1
ATOM 704 C CA . ASN A 1 93 ? -37.867 3.721 38.939 1.00 58.59 93 ASN A CA 1
ATOM 705 C C . ASN A 1 93 ? -39.212 4.497 38.921 1.00 58.59 93 ASN A C 1
ATOM 707 O O . ASN A 1 93 ? -39.296 5.575 39.518 1.00 58.59 93 ASN A O 1
ATOM 711 N N . VAL A 1 94 ? -40.245 3.982 38.237 1.00 56.94 94 VAL A N 1
ATOM 712 C CA . VAL A 1 94 ? -41.629 4.512 38.202 1.00 56.94 94 VAL A CA 1
ATOM 713 C C . VAL A 1 94 ? -42.601 3.402 38.572 1.00 56.94 94 VAL A C 1
ATOM 715 O O . VAL A 1 94 ? -43.427 3.638 39.481 1.00 56.94 94 VAL A O 1
#

Organism: NCBI:txid1586634

pLDDT: mean 77.49, std 11.53, range [53.19, 93.69]

Radius of gyration: 21.43 Å; chains: 1; bounding box: 54×19×59 Å

Sequence (94 aa):
MPVGFEFAIEITFPSDESTTTGLLNAMTQALGVFITLALGKLNDRLGPLWALGSQATLLLIGAILTQLVPNEKKRQEAFKKNILEIKLSSNDNV